Protein AF-A0A6G5RGS6-F1 (afdb_monomer_lite)

Radius of gyration: 11.72 Å; chains: 1; bounding box: 32×31×20 Å

Organism: NCBI:txid67305

Sequence (77 aa):
MNPTKTTYDQVHDVLVEVGLEPSEITSEAALRADLGVDSAELVEIVTGLAPGSKVDGKALKSVVTVADLVVFLDNLA

InterPro domains:
  IPR036736 ACP-like superfamily [G3DSA:1.10.1200.10] (4-77)
  IPR036736 ACP-like superfamily [SSF47336] (5-76)

Secondary structure (DSSP, 8-state):
------HHHHHHHHHHHTT--TTT--TT-BTTTTS---HHHHHHHHHHHSTT----TTGGGG--BHHHHHHHHHTT-

Foldseek 3Di:
DPDPDALLNLLLVLLVVVPFDSVQQDQARFCCPRRVQDLVNLVVSLCVSPPPFPDDSVQCVVQTGSNSSSVVSVVRD

pLDDT: mean 87.67, std 11.14, range [37.72, 97.0]

Structure (mmCIF, N/CA/C/O backbone):
data_AF-A0A6G5RGS6-F1
#
_entry.id   AF-A0A6G5RGS6-F1
#
loop_
_atom_site.group_PDB
_atom_site.id
_atom_site.type_symbol
_atom_site.label_atom_id
_atom_site.label_alt_id
_atom_site.label_comp_id
_atom_site.label_asym_id
_atom_site.label_entity_id
_atom_site.label_seq_id
_atom_site.pdbx_PDB_ins_code
_atom_site.Cartn_x
_atom_site.Cartn_y
_atom_site.Cartn_z
_atom_site.occupancy
_atom_site.B_iso_or_equiv
_atom_site.auth_seq_id
_atom_site.auth_comp_id
_atom_site.auth_asym_id
_atom_site.auth_atom_id
_atom_site.pdbx_PDB_model_num
ATOM 1 N N . MET A 1 1 ? -19.311 -19.351 6.535 1.00 37.72 1 MET A N 1
ATOM 2 C CA . MET A 1 1 ? -18.631 -19.348 5.226 1.00 37.72 1 MET A CA 1
ATOM 3 C C . MET A 1 1 ? -17.808 -18.080 5.195 1.00 37.72 1 MET A C 1
ATOM 5 O O . MET A 1 1 ? -18.413 -17.021 5.151 1.00 37.72 1 MET A O 1
ATOM 9 N N . ASN A 1 2 ? -16.484 -18.159 5.328 1.00 41.97 2 ASN A N 1
ATOM 10 C C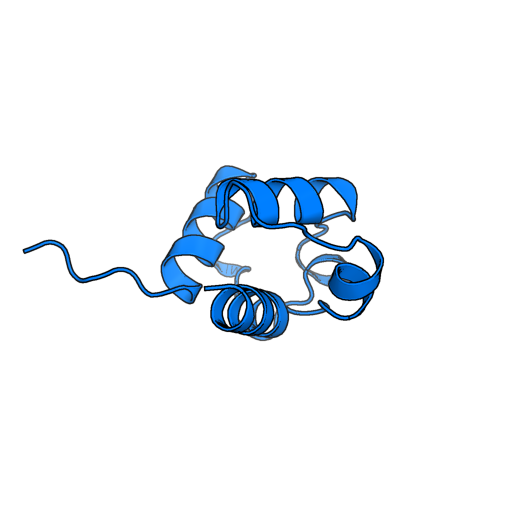A . ASN A 1 2 ? -15.660 -16.986 5.043 1.00 41.97 2 ASN A CA 1
ATOM 11 C C . ASN A 1 2 ? -15.526 -16.944 3.519 1.00 41.97 2 ASN A C 1
ATOM 13 O O . ASN A 1 2 ? -14.980 -17.905 2.973 1.00 41.97 2 ASN A O 1
ATOM 17 N N . PRO A 1 3 ? -16.081 -15.940 2.817 1.00 52.50 3 PRO A N 1
ATOM 18 C CA . PRO A 1 3 ? -15.732 -15.754 1.419 1.00 52.50 3 PRO A CA 1
ATOM 19 C C . PRO A 1 3 ? -14.214 -15.572 1.376 1.00 52.50 3 PRO A C 1
ATOM 21 O O . PRO A 1 3 ? -13.652 -14.837 2.188 1.00 52.50 3 PRO A O 1
ATOM 24 N N . THR A 1 4 ? -13.541 -16.326 0.516 1.00 64.06 4 THR A N 1
ATOM 25 C CA . THR A 1 4 ? -12.104 -16.189 0.289 1.00 64.06 4 THR A CA 1
ATOM 26 C C . THR A 1 4 ? -11.862 -14.737 -0.121 1.00 64.06 4 THR A C 1
ATOM 28 O O . THR A 1 4 ? -12.307 -14.339 -1.195 1.00 64.06 4 THR A O 1
ATOM 31 N N . LYS A 1 5 ? -11.271 -13.924 0.766 1.00 77.88 5 LYS A N 1
ATOM 32 C CA . LYS A 1 5 ? -10.957 -12.521 0.467 1.00 77.88 5 LYS A CA 1
ATOM 33 C C . LYS A 1 5 ? -10.044 -12.473 -0.753 1.00 77.88 5 LYS A C 1
ATOM 35 O O . LYS A 1 5 ? -9.112 -13.271 -0.848 1.00 77.88 5 LYS A O 1
ATOM 40 N N . THR A 1 6 ? -10.338 -11.568 -1.677 1.00 89.75 6 THR A N 1
ATOM 41 C CA . THR A 1 6 ? -9.473 -11.304 -2.828 1.00 89.75 6 THR A CA 1
ATOM 42 C C . THR A 1 6 ? -8.245 -10.507 -2.388 1.00 89.75 6 THR A C 1
ATOM 44 O O . THR A 1 6 ? -8.261 -9.870 -1.334 1.00 89.75 6 THR A O 1
ATOM 47 N N . THR A 1 7 ? -7.192 -10.494 -3.203 1.00 91.44 7 THR A N 1
ATOM 48 C CA . THR A 1 7 ? -6.013 -9.645 -2.968 1.00 91.44 7 THR A CA 1
ATOM 49 C C . THR A 1 7 ? -6.398 -8.170 -2.867 1.00 91.44 7 THR A C 1
ATOM 51 O O . THR A 1 7 ? -5.869 -7.453 -2.024 1.00 91.44 7 THR A O 1
ATOM 54 N N . TYR A 1 8 ? -7.382 -7.723 -3.659 1.00 93.12 8 TYR A N 1
ATOM 55 C CA . TYR A 1 8 ? -7.933 -6.373 -3.540 1.00 93.12 8 TYR A CA 1
ATOM 56 C C . TYR A 1 8 ? -8.552 -6.124 -2.163 1.00 93.12 8 TYR A C 1
ATOM 58 O O . TYR A 1 8 ? -8.246 -5.105 -1.555 1.00 93.12 8 TYR A O 1
ATOM 66 N N . ASP A 1 9 ? -9.369 -7.050 -1.646 1.00 93.44 9 ASP A N 1
ATOM 67 C CA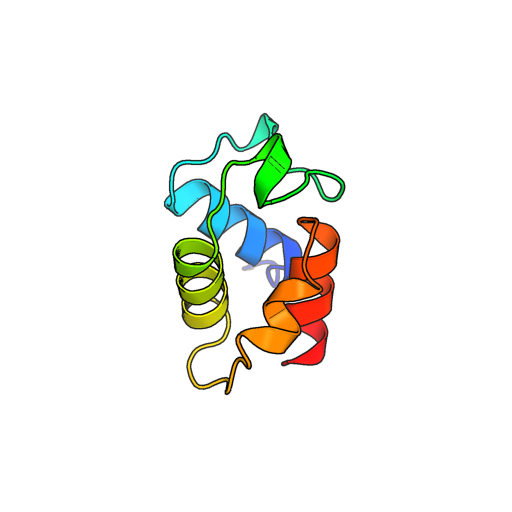 . ASP A 1 9 ? -9.977 -6.894 -0.317 1.00 93.44 9 ASP A CA 1
ATOM 68 C C . ASP A 1 9 ? -8.901 -6.777 0.768 1.00 93.44 9 ASP A C 1
ATOM 70 O O . ASP A 1 9 ? -8.990 -5.919 1.637 1.00 93.44 9 ASP A O 1
ATOM 74 N N . GLN A 1 10 ? -7.847 -7.595 0.685 1.00 92.50 10 GLN A N 1
ATOM 75 C CA . GLN A 1 10 ? -6.730 -7.547 1.632 1.00 92.50 10 GLN A CA 1
ATOM 76 C C . GLN A 1 10 ? -5.958 -6.225 1.547 1.00 92.50 10 GLN A C 1
ATOM 78 O O . GLN A 1 10 ? -5.669 -5.621 2.577 1.00 92.50 10 GLN A O 1
ATOM 83 N N . VAL A 1 11 ? -5.646 -5.761 0.331 1.00 93.56 11 VAL A N 1
ATOM 84 C CA . VAL A 1 11 ? -5.002 -4.458 0.106 1.00 93.56 11 VAL A CA 1
ATOM 85 C C . VAL A 1 11 ? -5.865 -3.336 0.664 1.00 93.56 11 VAL A C 1
ATOM 87 O O . VAL A 1 11 ? -5.359 -2.484 1.388 1.00 93.56 11 VAL A O 1
ATOM 90 N N . HIS A 1 12 ? -7.160 -3.349 0.359 1.00 94.38 12 HIS A N 1
ATOM 91 C CA . HIS A 1 12 ? -8.103 -2.354 0.843 1.00 94.38 12 HIS A CA 1
ATOM 92 C C . HIS A 1 12 ? -8.137 -2.326 2.374 1.00 94.38 12 HIS A C 1
ATOM 94 O O . HIS A 1 12 ? -8.013 -1.258 2.961 1.00 94.38 12 HIS A O 1
ATOM 100 N N . ASP A 1 13 ? -8.256 -3.480 3.032 1.00 93.38 13 ASP A N 1
ATOM 101 C CA . ASP A 1 13 ? -8.290 -3.541 4.494 1.00 93.38 13 ASP A CA 1
ATOM 102 C C . ASP A 1 13 ? -7.022 -2.966 5.128 1.00 93.38 13 ASP A C 1
ATOM 104 O O . ASP A 1 13 ? -7.124 -2.146 6.034 1.00 93.38 13 ASP A O 1
ATOM 108 N N . VAL A 1 14 ? -5.840 -3.333 4.624 1.00 92.69 14 VAL A N 1
ATOM 109 C CA . VAL A 1 14 ? -4.569 -2.822 5.161 1.00 92.69 14 VAL A CA 1
ATOM 110 C C . VAL A 1 14 ? -4.433 -1.317 4.929 1.00 92.69 14 VAL A C 1
ATOM 112 O O . VAL A 1 14 ? -3.973 -0.602 5.816 1.00 92.69 14 VAL A O 1
ATOM 115 N N . LEU A 1 15 ? -4.868 -0.813 3.770 1.00 92.50 15 LEU A N 1
ATOM 116 C CA . LEU A 1 15 ? -4.897 0.625 3.483 1.00 92.50 15 LEU A CA 1
ATOM 117 C C . LEU A 1 15 ? -5.839 1.380 4.442 1.00 92.50 15 LEU A C 1
ATOM 119 O O . LEU A 1 15 ? -5.507 2.468 4.908 1.00 92.50 15 LEU A O 1
ATOM 123 N N . VAL A 1 16 ? -6.979 0.792 4.807 1.00 93.94 16 VAL A N 1
ATOM 124 C CA . VAL A 1 16 ? -7.863 1.353 5.842 1.00 93.94 16 VAL A CA 1
ATOM 125 C C . VAL A 1 16 ? -7.212 1.288 7.229 1.00 93.94 16 VAL A C 1
ATOM 127 O O . VAL A 1 16 ? -7.323 2.237 8.003 1.00 93.94 16 VAL A O 1
ATOM 130 N N . GLU A 1 17 ? -6.501 0.206 7.556 1.00 90.94 17 GLU A N 1
ATOM 131 C CA . GLU A 1 17 ? -5.810 0.046 8.845 1.00 90.94 17 GLU A CA 1
ATOM 132 C C . GLU A 1 17 ? -4.680 1.063 9.058 1.00 90.94 17 GLU A C 1
ATOM 134 O O . GLU A 1 17 ? -4.458 1.486 10.194 1.00 90.94 17 GLU A O 1
ATOM 139 N N . VAL A 1 18 ? -4.004 1.504 7.990 1.00 87.50 18 VAL A N 1
ATOM 140 C CA . VAL A 1 18 ? -3.009 2.595 8.065 1.00 87.50 18 VAL A CA 1
ATOM 141 C C . VAL A 1 18 ? -3.645 3.989 8.158 1.00 87.50 18 VAL A C 1
ATOM 143 O O . VAL A 1 18 ? -2.939 4.969 8.381 1.00 87.50 18 VAL A O 1
ATOM 146 N N . GLY A 1 19 ? -4.976 4.084 8.069 1.00 89.19 19 GLY A N 1
ATOM 147 C CA . GLY A 1 19 ? -5.731 5.315 8.305 1.00 89.19 19 GLY A CA 1
ATOM 148 C C . GLY A 1 19 ? -6.188 6.050 7.047 1.00 89.19 19 GLY A C 1
ATOM 149 O O . GLY A 1 19 ? -6.507 7.234 7.138 1.00 89.19 19 GLY A O 1
ATOM 150 N N . LEU A 1 20 ? -6.227 5.382 5.890 1.00 91.38 20 LEU A N 1
ATOM 151 C CA . LEU A 1 20 ? -6.787 5.957 4.665 1.00 91.38 20 LEU A CA 1
ATOM 152 C C . LEU A 1 20 ? -8.310 5.831 4.636 1.00 91.38 20 LEU A C 1
ATOM 154 O O . LEU A 1 20 ? -8.885 4.847 5.109 1.00 91.38 20 LEU A O 1
ATOM 158 N N . GLU A 1 21 ? -8.969 6.819 4.034 1.00 94.06 21 GLU A N 1
ATOM 159 C CA . GLU A 1 21 ? -10.423 6.827 3.915 1.00 94.06 21 GLU A CA 1
ATOM 160 C C . GLU A 1 21 ? -10.895 5.744 2.925 1.00 94.06 21 GLU A C 1
ATOM 162 O O . GLU A 1 21 ? -10.520 5.778 1.749 1.00 94.06 21 GLU A O 1
ATOM 167 N N . PRO A 1 22 ? -11.779 4.809 3.335 1.00 94.00 22 PRO A N 1
ATOM 168 C CA . PRO A 1 22 ? -12.255 3.723 2.472 1.00 94.00 22 PRO A CA 1
ATOM 169 C C . PRO A 1 22 ? -12.877 4.202 1.156 1.00 94.00 22 PRO A C 1
ATOM 171 O O . PRO A 1 22 ? -12.799 3.523 0.138 1.00 94.00 22 PRO A O 1
ATOM 174 N N . SER A 1 23 ? -13.504 5.383 1.163 1.00 94.06 23 SER A N 1
ATOM 175 C CA . SER A 1 23 ? -14.101 5.975 -0.037 1.00 94.06 23 SER A CA 1
ATOM 176 C C . SER A 1 23 ? -13.078 6.501 -1.046 1.00 94.06 23 SER A C 1
ATOM 178 O O . SER A 1 23 ? -13.435 6.691 -2.206 1.00 94.06 23 SER A O 1
ATOM 180 N N . GLU A 1 24 ? -11.842 6.763 -0.619 1.00 94.00 24 GLU A N 1
ATOM 181 C CA . GLU A 1 24 ? -10.753 7.236 -1.484 1.00 94.00 24 GLU A CA 1
ATOM 182 C C . GLU A 1 24 ? -9.946 6.068 -2.073 1.00 94.00 24 GLU A C 1
ATOM 184 O O . GLU A 1 24 ? -9.342 6.201 -3.141 1.00 94.00 24 GLU A O 1
ATOM 189 N N . ILE A 1 25 ? -9.989 4.894 -1.432 1.00 95.25 25 ILE A N 1
ATOM 190 C CA . ILE A 1 25 ? -9.318 3.675 -1.894 1.00 95.25 25 ILE A CA 1
ATOM 191 C C . ILE A 1 25 ? -10.085 3.087 -3.083 1.00 95.25 25 ILE A C 1
ATOM 193 O O . ILE A 1 25 ? -10.997 2.269 -2.953 1.00 95.25 25 ILE A O 1
ATOM 197 N N . THR A 1 26 ? -9.679 3.500 -4.278 1.00 95.75 26 THR A N 1
ATOM 198 C CA . THR A 1 26 ? -10.182 2.973 -5.549 1.00 95.75 26 THR A CA 1
ATOM 199 C C . THR A 1 26 ? -9.047 2.332 -6.335 1.00 95.75 26 THR A C 1
ATOM 201 O O . THR A 1 26 ? -7.887 2.688 -6.151 1.00 95.75 26 THR A O 1
ATOM 204 N N . SER A 1 27 ? -9.353 1.405 -7.247 1.00 94.31 27 SER A N 1
ATOM 205 C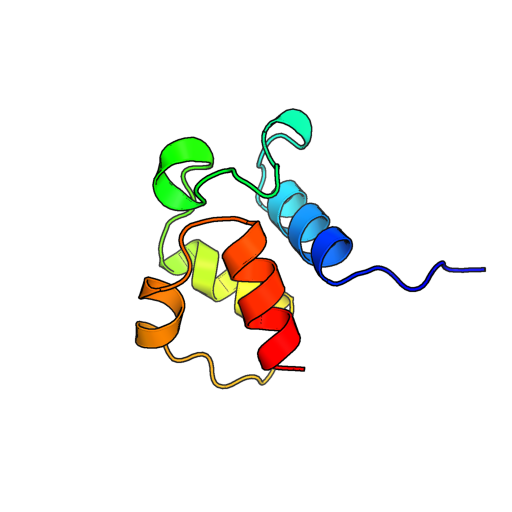 CA . SER A 1 27 ? -8.329 0.735 -8.064 1.00 94.31 27 SER A CA 1
ATOM 206 C C . SER A 1 27 ? -7.453 1.715 -8.860 1.00 94.31 27 SER A C 1
ATOM 208 O O . SER A 1 27 ? -6.274 1.447 -9.068 1.00 94.31 27 SER A O 1
ATOM 210 N N . GLU A 1 28 ? -8.013 2.847 -9.286 1.00 95.94 28 GLU A N 1
ATOM 211 C CA . GLU A 1 28 ? -7.312 3.869 -10.072 1.00 95.94 28 GLU A CA 1
ATOM 212 C C . GLU A 1 28 ? -6.558 4.888 -9.206 1.00 95.94 28 GLU A C 1
ATOM 214 O O . GLU A 1 28 ? -5.713 5.611 -9.734 1.00 95.94 28 GLU A O 1
ATOM 219 N N . ALA A 1 29 ? -6.825 4.937 -7.894 1.00 96.62 29 ALA A N 1
ATOM 220 C CA . ALA A 1 29 ? -6.178 5.882 -6.992 1.00 96.62 29 ALA A CA 1
ATOM 221 C C . ALA A 1 29 ? -4.663 5.660 -6.976 1.00 96.62 29 ALA A C 1
ATOM 223 O O . ALA A 1 29 ? -4.171 4.545 -6.761 1.00 96.62 29 ALA A O 1
ATOM 224 N N . ALA A 1 30 ? -3.914 6.738 -7.183 1.00 96.12 30 ALA A N 1
ATOM 225 C CA . ALA A 1 30 ? -2.471 6.742 -7.071 1.00 96.12 30 ALA A CA 1
ATOM 226 C C . ALA A 1 30 ? -2.064 6.706 -5.593 1.00 96.12 30 ALA A C 1
ATOM 228 O O . ALA A 1 30 ? -2.368 7.619 -4.827 1.00 96.12 30 ALA A O 1
ATOM 229 N N . LEU A 1 31 ? -1.289 5.694 -5.203 1.00 94.31 31 LEU A N 1
ATOM 230 C CA . LEU A 1 31 ? -0.873 5.471 -3.814 1.00 94.31 31 LEU A CA 1
ATOM 231 C C . LEU A 1 31 ? -0.178 6.704 -3.229 1.00 94.31 31 LEU A C 1
ATOM 233 O O . LEU A 1 31 ? -0.500 7.134 -2.135 1.00 94.31 31 LEU A O 1
ATOM 237 N N . ARG A 1 32 ? 0.737 7.317 -3.987 1.00 92.88 32 ARG A N 1
ATOM 238 C CA . ARG A 1 32 ? 1.501 8.492 -3.531 1.00 92.88 32 ARG A CA 1
ATOM 239 C C . ARG A 1 32 ? 0.780 9.814 -3.745 1.00 92.88 32 ARG A C 1
ATOM 241 O O . ARG A 1 32 ? 0.913 10.714 -2.927 1.00 92.88 32 ARG A O 1
ATOM 248 N N . ALA A 1 33 ? 0.129 9.968 -4.896 1.00 93.75 33 ALA A N 1
ATOM 249 C CA . ALA A 1 33 ? -0.404 11.263 -5.312 1.00 93.75 33 ALA A CA 1
ATOM 250 C C . ALA A 1 33 ? -1.803 11.524 -4.744 1.00 93.75 33 ALA A C 1
ATOM 252 O O . ALA A 1 33 ? -2.078 12.660 -4.371 1.00 93.75 33 ALA A O 1
ATOM 253 N N . ASP A 1 34 ? -2.632 10.483 -4.641 1.00 95.12 34 ASP A N 1
ATOM 254 C CA . ASP A 1 34 ? -4.010 10.595 -4.161 1.00 95.12 34 ASP A CA 1
ATOM 255 C C . ASP A 1 34 ? -4.118 10.148 -2.699 1.00 95.12 34 ASP A C 1
ATOM 257 O O . ASP A 1 34 ? -4.710 10.852 -1.891 1.00 95.12 34 ASP A O 1
ATOM 261 N N . LEU A 1 35 ? -3.494 9.019 -2.339 1.00 93.62 35 LEU A N 1
ATOM 262 C CA . LEU A 1 35 ? -3.590 8.445 -0.987 1.00 93.62 35 LEU A CA 1
ATOM 263 C C . LEU A 1 35 ? -2.455 8.881 -0.045 1.00 93.62 35 LEU A C 1
ATOM 265 O O . LEU A 1 35 ? -2.486 8.571 1.138 1.00 93.62 35 LEU A O 1
ATOM 269 N N . GLY A 1 36 ? -1.437 9.587 -0.544 1.00 92.62 36 GLY A N 1
ATOM 270 C CA . GLY A 1 36 ? -0.327 10.079 0.279 1.00 92.62 36 GLY A CA 1
ATOM 271 C C . GLY A 1 36 ? 0.614 9.004 0.844 1.00 92.62 36 GLY A C 1
ATOM 272 O O . GLY A 1 36 ? 1.472 9.347 1.648 1.00 92.62 36 GLY A O 1
ATOM 273 N N . VAL A 1 37 ? 0.499 7.750 0.397 1.00 92.56 37 VAL A N 1
ATOM 274 C CA . VAL A 1 37 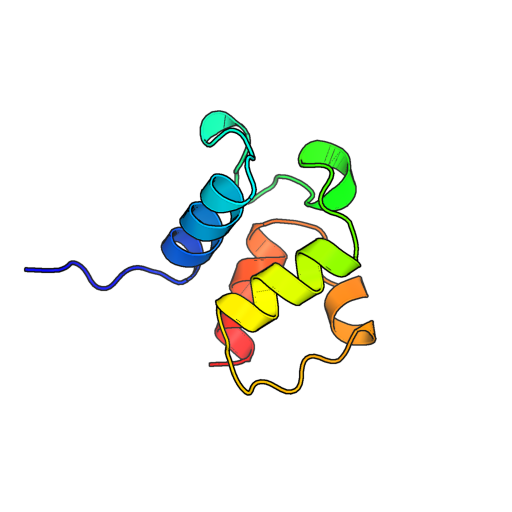? 1.320 6.614 0.840 1.00 92.56 37 VAL A CA 1
ATOM 275 C C . VAL A 1 37 ? 2.765 6.810 0.404 1.00 92.56 37 VAL A C 1
ATOM 277 O O . VAL A 1 37 ? 3.071 6.845 -0.794 1.00 92.56 37 VAL A O 1
ATOM 280 N N . ASP A 1 38 ? 3.679 6.895 1.360 1.00 90.69 38 ASP A N 1
ATOM 281 C CA . ASP A 1 38 ? 5.100 7.035 1.092 1.00 90.69 38 ASP A CA 1
ATOM 282 C C . ASP A 1 38 ? 5.781 5.692 0.738 1.00 90.69 38 ASP A C 1
ATOM 284 O O . ASP A 1 38 ? 5.180 4.617 0.670 1.00 90.69 38 ASP A O 1
ATOM 288 N N . SER A 1 39 ? 7.076 5.735 0.408 1.00 87.62 39 SER A N 1
ATOM 289 C CA . SER A 1 39 ? 7.815 4.520 0.038 1.00 87.62 39 SER A CA 1
ATOM 290 C C . SER A 1 39 ? 8.074 3.559 1.201 1.00 87.62 39 SER A C 1
ATOM 292 O O . SER A 1 39 ? 8.287 2.378 0.941 1.00 87.62 39 SER A O 1
ATOM 294 N N . ALA A 1 40 ? 8.127 4.051 2.440 1.00 88.38 40 ALA A N 1
ATOM 295 C CA . ALA A 1 40 ? 8.302 3.222 3.628 1.00 88.38 40 ALA A CA 1
ATOM 296 C C . ALA A 1 40 ? 6.977 2.539 3.996 1.00 88.38 40 ALA A C 1
ATOM 298 O O . ALA A 1 40 ? 6.960 1.321 4.154 1.00 88.38 40 ALA A O 1
ATOM 299 N N . GLU A 1 41 ? 5.871 3.282 3.989 1.00 90.25 41 GLU A N 1
ATOM 300 C CA . GLU A 1 41 ? 4.514 2.764 4.183 1.00 90.25 41 GLU A CA 1
ATOM 301 C C . GLU A 1 41 ? 4.185 1.690 3.144 1.00 90.25 41 GLU A C 1
ATOM 303 O O . GLU A 1 41 ? 3.721 0.608 3.492 1.00 90.25 41 GLU A O 1
ATOM 308 N N . LEU A 1 42 ? 4.522 1.913 1.867 1.00 90.44 42 LEU A N 1
ATOM 309 C CA . LEU A 1 42 ? 4.316 0.905 0.822 1.00 90.44 42 LEU A CA 1
ATOM 310 C C . LEU A 1 42 ? 5.092 -0.397 1.091 1.00 90.44 42 LEU A C 1
ATOM 312 O O . LEU A 1 42 ? 4.591 -1.486 0.812 1.00 90.44 42 LEU A O 1
ATOM 316 N N . VAL A 1 43 ? 6.312 -0.304 1.630 1.00 89.19 43 VAL A N 1
ATOM 317 C CA . VAL A 1 43 ? 7.097 -1.486 2.022 1.00 89.19 43 VAL A CA 1
ATOM 318 C C . VAL A 1 43 ? 6.430 -2.211 3.188 1.00 89.19 43 VAL A C 1
ATOM 320 O O . VAL A 1 43 ? 6.360 -3.442 3.166 1.00 89.19 43 VAL A O 1
ATOM 323 N N . GLU A 1 44 ? 5.931 -1.480 4.184 1.00 88.44 44 GLU A N 1
ATOM 324 C CA . GLU A 1 44 ? 5.228 -2.052 5.336 1.00 88.44 44 GLU A CA 1
ATOM 325 C C . GLU A 1 44 ? 3.932 -2.754 4.919 1.00 88.44 44 GLU A C 1
ATOM 327 O O . GLU A 1 44 ? 3.732 -3.912 5.287 1.00 88.44 44 GLU A O 1
ATOM 332 N N . ILE A 1 45 ? 3.118 -2.120 4.069 1.00 90.69 45 ILE A N 1
ATOM 333 C CA . ILE A 1 45 ? 1.875 -2.682 3.518 1.00 90.69 45 ILE A CA 1
ATOM 334 C C . ILE A 1 45 ? 2.159 -4.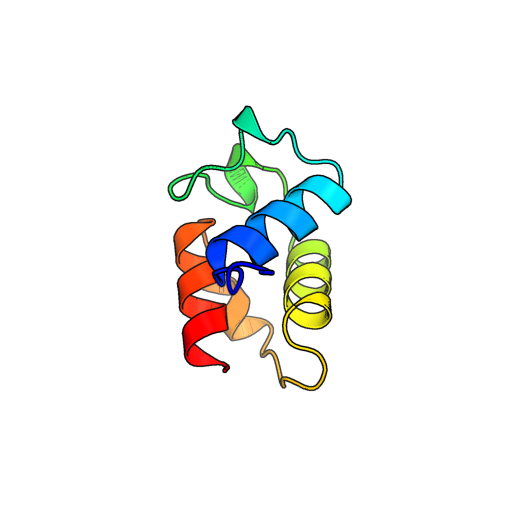005 2.798 1.00 90.69 45 ILE A C 1
ATOM 336 O O . ILE A 1 45 ? 1.560 -5.036 3.109 1.00 90.69 45 ILE A O 1
ATOM 340 N N . VAL A 1 46 ? 3.115 -4.011 1.863 1.00 90.25 46 VAL A N 1
ATOM 341 C CA . VAL A 1 46 ? 3.459 -5.218 1.094 1.00 90.25 46 VAL A CA 1
ATOM 342 C C . VAL A 1 46 ? 4.036 -6.306 2.003 1.00 90.25 46 VAL A C 1
ATOM 344 O O . VAL A 1 46 ? 3.716 -7.480 1.831 1.00 90.25 46 VAL A O 1
ATOM 347 N N . THR A 1 47 ? 4.860 -5.942 2.988 1.00 87.38 47 THR A N 1
ATOM 348 C CA . THR A 1 47 ? 5.434 -6.905 3.944 1.00 87.38 47 THR A CA 1
ATOM 349 C C . THR A 1 47 ? 4.361 -7.508 4.853 1.00 87.38 47 THR A C 1
ATOM 351 O O . THR A 1 47 ? 4.440 -8.694 5.172 1.00 87.38 47 THR A O 1
ATOM 354 N N . GLY A 1 48 ? 3.355 -6.723 5.249 1.00 87.94 48 GLY A N 1
ATOM 355 C CA . GLY A 1 48 ? 2.211 -7.192 6.030 1.00 87.94 48 GLY A CA 1
ATOM 356 C C . GLY A 1 48 ? 1.310 -8.146 5.246 1.00 87.94 48 GLY A C 1
ATOM 357 O O . GLY A 1 48 ? 0.859 -9.153 5.790 1.00 87.94 48 GLY A O 1
ATOM 358 N N . LEU A 1 49 ? 1.104 -7.870 3.957 1.00 88.56 49 LEU A N 1
ATOM 359 C CA . LEU A 1 49 ? 0.280 -8.689 3.066 1.00 88.56 49 LEU A CA 1
ATOM 360 C C . LEU A 1 49 ? 0.984 -9.971 2.601 1.00 88.56 49 LEU A C 1
ATOM 362 O O . LEU A 1 49 ? 0.347 -11.015 2.479 1.00 88.56 49 LEU A O 1
ATOM 366 N N . ALA A 1 50 ? 2.297 -9.912 2.368 1.00 86.19 50 ALA A N 1
ATOM 367 C CA . ALA A 1 50 ? 3.092 -11.019 1.844 1.00 86.19 50 ALA A CA 1
ATOM 368 C C . ALA A 1 50 ? 4.346 -11.284 2.709 1.00 86.19 50 ALA A C 1
ATOM 370 O O . ALA A 1 50 ? 5.482 -11.119 2.238 1.00 86.19 50 ALA A O 1
ATOM 371 N N . PRO A 1 51 ? 4.177 -11.711 3.976 1.00 81.50 51 PRO A N 1
ATOM 372 C CA . PRO A 1 51 ? 5.284 -11.901 4.906 1.00 81.50 51 PRO A CA 1
ATOM 373 C C . PRO A 1 51 ? 6.264 -12.970 4.404 1.00 81.50 51 PRO A C 1
ATOM 375 O O . PRO A 1 51 ? 5.881 -14.084 4.054 1.00 81.50 51 PRO A O 1
ATOM 378 N N . GLY A 1 52 ? 7.557 -12.635 4.385 1.00 77.62 52 GLY A N 1
ATOM 379 C CA . GLY A 1 52 ? 8.622 -13.520 3.892 1.00 77.62 52 GLY A CA 1
ATOM 380 C C . GLY A 1 52 ? 8.944 -13.369 2.402 1.00 77.62 52 GLY A C 1
ATOM 381 O O . GLY A 1 52 ? 9.935 -13.938 1.936 1.00 77.62 52 GLY A O 1
ATOM 382 N N . SER A 1 53 ? 8.179 -12.558 1.668 1.00 78.19 53 SER A N 1
ATOM 383 C CA . SER A 1 53 ? 8.497 -12.204 0.285 1.00 78.19 53 SER A CA 1
ATOM 384 C C . SER A 1 53 ? 9.721 -11.294 0.229 1.00 78.19 53 SER A C 1
ATOM 386 O O . SER A 1 53 ? 9.843 -10.329 0.985 1.00 78.19 53 SER A O 1
ATOM 388 N N . LYS A 1 54 ? 10.647 -11.570 -0.695 1.00 73.44 54 LYS A N 1
ATOM 389 C CA . LYS A 1 54 ? 11.763 -10.660 -0.983 1.00 73.44 54 LYS A CA 1
ATOM 390 C C . LYS A 1 54 ? 11.271 -9.537 -1.885 1.00 73.44 54 LYS A C 1
ATOM 392 O O . LYS A 1 54 ? 11.389 -9.613 -3.104 1.00 73.44 54 LYS A O 1
ATOM 397 N N . VAL A 1 55 ? 10.714 -8.503 -1.272 1.00 78.75 55 VAL A N 1
ATOM 398 C CA . VAL A 1 55 ? 10.285 -7.302 -1.984 1.00 78.75 55 VAL A CA 1
ATOM 399 C C . VAL A 1 55 ? 11.520 -6.479 -2.352 1.00 78.75 55 VAL A C 1
ATOM 401 O O . VAL A 1 55 ? 12.226 -5.973 -1.481 1.00 78.75 55 VAL A O 1
ATOM 404 N N . ASP A 1 56 ? 11.808 -6.349 -3.648 1.00 79.06 56 ASP A N 1
ATOM 405 C CA . ASP A 1 56 ? 12.809 -5.395 -4.126 1.00 79.06 56 ASP A CA 1
ATOM 406 C C . ASP A 1 56 ? 12.186 -3.992 -4.129 1.00 79.06 56 ASP A C 1
ATOM 408 O O . ASP A 1 56 ? 11.221 -3.727 -4.850 1.00 79.06 56 ASP A O 1
ATOM 412 N N . GLY A 1 57 ? 12.758 -3.064 -3.359 1.00 76.44 57 GLY A N 1
ATOM 413 C CA . GLY A 1 57 ? 12.316 -1.668 -3.333 1.00 76.44 57 GLY A CA 1
ATOM 414 C C . GLY A 1 57 ? 12.360 -0.988 -4.708 1.00 76.44 57 GLY A C 1
ATOM 415 O O . GLY A 1 57 ? 11.660 -0.003 -4.931 1.00 76.44 57 GLY A O 1
ATOM 416 N N . LYS A 1 58 ? 13.138 -1.510 -5.667 1.00 81.75 58 LYS A N 1
ATOM 417 C CA . LYS A 1 58 ? 13.097 -1.071 -7.066 1.00 81.75 58 LYS A CA 1
ATOM 418 C C . LYS A 1 58 ? 11.810 -1.503 -7.770 1.00 81.75 58 LYS A C 1
ATOM 420 O O . LYS A 1 58 ? 11.293 -0.716 -8.557 1.00 81.75 58 LYS A O 1
ATOM 425 N N . ALA A 1 59 ? 11.289 -2.695 -7.483 1.00 85.25 59 ALA A N 1
ATOM 426 C CA . ALA A 1 59 ? 10.036 -3.182 -8.059 1.00 85.25 59 ALA A CA 1
ATOM 427 C C . ALA A 1 59 ? 8.833 -2.369 -7.548 1.00 85.25 59 ALA A C 1
ATOM 429 O O . ALA A 1 59 ? 7.957 -2.008 -8.327 1.00 85.25 59 ALA A O 1
ATOM 430 N N . LEU A 1 60 ? 8.868 -1.938 -6.282 1.00 87.38 60 LEU A N 1
ATOM 431 C CA . LEU A 1 60 ? 7.861 -1.033 -5.710 1.00 87.38 60 LEU A CA 1
ATOM 432 C C . LEU A 1 60 ? 7.843 0.368 -6.339 1.00 87.38 60 LEU A C 1
ATOM 434 O O . LEU A 1 60 ? 6.884 1.115 -6.165 1.00 87.38 60 LEU A O 1
ATOM 438 N N . LYS A 1 61 ? 8.883 0.773 -7.080 1.00 87.38 61 LYS A N 1
ATOM 439 C CA . LYS A 1 61 ? 8.852 2.049 -7.818 1.00 87.38 61 LYS A CA 1
ATOM 440 C C . LYS A 1 61 ? 7.900 2.011 -9.008 1.00 87.38 61 LYS A C 1
ATOM 442 O O . LYS A 1 61 ? 7.471 3.073 -9.444 1.00 87.38 61 LYS A O 1
ATOM 447 N N . SER A 1 62 ? 7.618 0.818 -9.525 1.00 88.88 62 SER A N 1
ATOM 448 C CA . SER A 1 62 ? 6.693 0.589 -10.634 1.00 88.88 62 SER A CA 1
ATOM 449 C C . SER A 1 62 ? 5.234 0.524 -10.183 1.00 88.88 62 SER A C 1
ATOM 451 O O . SER A 1 62 ? 4.350 0.591 -11.026 1.00 88.88 62 SER A O 1
ATOM 453 N N . VAL A 1 63 ? 4.991 0.404 -8.876 1.00 94.06 63 VAL A N 1
ATOM 454 C CA . VAL A 1 63 ? 3.658 0.376 -8.276 1.00 94.06 63 VAL A CA 1
ATOM 455 C C . VAL A 1 63 ? 3.203 1.819 -8.055 1.00 94.06 63 VAL A C 1
ATOM 457 O O . VAL A 1 63 ? 3.763 2.527 -7.213 1.00 94.06 63 VAL A O 1
ATOM 460 N N . VAL A 1 64 ? 2.237 2.276 -8.857 1.00 95.38 64 VAL A N 1
ATOM 461 C CA . VAL A 1 64 ? 1.747 3.663 -8.836 1.00 95.38 64 VAL A CA 1
ATOM 462 C C . VAL A 1 64 ? 0.340 3.733 -8.255 1.00 95.38 64 VAL A C 1
ATOM 464 O O . VAL A 1 64 ? 0.079 4.599 -7.422 1.00 95.38 64 VAL A O 1
ATOM 467 N N . THR A 1 65 ? -0.539 2.822 -8.662 1.00 97.00 65 THR A N 1
ATOM 468 C CA . THR A 1 65 ? -1.954 2.780 -8.270 1.00 97.00 65 THR A CA 1
ATOM 469 C C . THR A 1 65 ? -2.274 1.612 -7.337 1.00 97.00 65 THR A C 1
ATOM 471 O O . THR A 1 65 ? -1.485 0.674 -7.197 1.00 97.00 65 THR A O 1
ATOM 474 N N . VAL A 1 66 ? -3.456 1.637 -6.715 1.00 95.88 66 VAL A N 1
ATOM 475 C CA . VAL A 1 66 ? -3.971 0.498 -5.932 1.00 95.88 66 VAL A CA 1
ATOM 4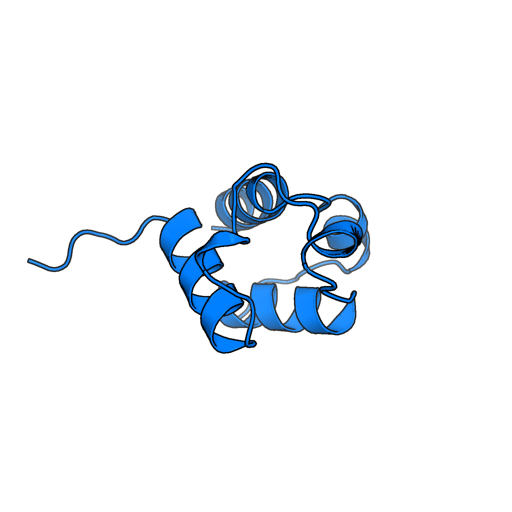76 C C . VAL A 1 66 ? -4.092 -0.756 -6.805 1.00 95.88 66 VAL A C 1
ATOM 478 O O . VAL A 1 66 ? -3.729 -1.844 -6.361 1.00 95.88 66 VAL A O 1
ATOM 481 N N . ALA A 1 67 ? -4.532 -0.627 -8.062 1.00 95.88 67 ALA A N 1
ATOM 482 C CA . ALA A 1 67 ? -4.563 -1.745 -9.003 1.00 95.88 67 ALA A CA 1
ATOM 483 C C . ALA A 1 67 ? -3.165 -2.331 -9.249 1.00 95.88 67 ALA A C 1
ATOM 485 O O . ALA A 1 67 ? -3.009 -3.551 -9.229 1.00 95.88 67 ALA A O 1
ATOM 486 N N . ASP A 1 68 ? -2.144 -1.484 -9.423 1.00 95.69 68 ASP A N 1
ATOM 487 C CA . ASP A 1 68 ? -0.765 -1.955 -9.599 1.00 95.69 68 ASP A CA 1
ATOM 488 C C . ASP A 1 68 ? -0.274 -2.730 -8.375 1.00 95.69 68 ASP A C 1
ATOM 490 O O . ASP A 1 68 ? 0.434 -3.723 -8.523 1.00 95.69 68 ASP A O 1
ATOM 494 N N . LEU A 1 69 ? -0.652 -2.298 -7.168 1.00 93.75 69 LEU A N 1
ATOM 495 C CA . LEU A 1 69 ? -0.289 -2.979 -5.926 1.00 93.75 69 LEU A CA 1
ATOM 496 C C . LEU A 1 69 ? -0.940 -4.361 -5.838 1.00 93.75 69 LEU A C 1
ATOM 498 O O . LEU A 1 69 ? -0.269 -5.330 -5.487 1.00 93.75 69 LEU A O 1
ATOM 502 N N . VAL A 1 70 ? -2.216 -4.469 -6.205 1.00 94.44 70 VAL A N 1
ATOM 503 C CA . VAL A 1 70 ? -2.922 -5.756 -6.263 1.00 94.44 70 VAL A CA 1
ATOM 504 C C . VAL A 1 70 ? -2.257 -6.693 -7.264 1.00 94.44 70 VAL A C 1
ATOM 506 O O . VAL A 1 70 ? -1.906 -7.812 -6.906 1.00 94.44 70 VAL A O 1
ATOM 509 N N . VAL A 1 71 ? -1.990 -6.217 -8.484 1.00 93.56 71 VAL A N 1
ATOM 510 C CA . VAL A 1 71 ? -1.291 -7.003 -9.514 1.00 93.56 71 VAL A CA 1
ATOM 511 C C . VAL A 1 71 ? 0.109 -7.400 -9.050 1.00 93.56 71 VAL A C 1
ATOM 513 O O . VAL A 1 71 ? 0.570 -8.508 -9.318 1.00 93.56 71 VAL A O 1
ATOM 516 N N . PHE A 1 72 ? 0.814 -6.509 -8.359 1.00 92.38 72 PHE A N 1
ATOM 517 C CA . PHE A 1 72 ? 2.137 -6.794 -7.820 1.00 92.38 72 PHE A CA 1
ATOM 518 C C . PHE A 1 72 ? 2.099 -7.931 -6.790 1.00 92.38 72 PHE A C 1
ATOM 520 O O . PHE A 1 72 ? 2.929 -8.835 -6.861 1.00 92.38 72 PHE A O 1
ATOM 527 N N . LEU A 1 73 ? 1.123 -7.918 -5.880 1.00 90.31 73 LEU A N 1
ATOM 528 C CA . LEU A 1 73 ? 0.931 -8.961 -4.869 1.00 90.31 73 LEU A CA 1
ATOM 529 C C . LEU A 1 73 ? 0.456 -10.285 -5.476 1.00 90.31 73 LEU A C 1
ATOM 531 O O . LEU A 1 73 ? 0.977 -11.334 -5.106 1.00 90.31 73 LEU A O 1
ATOM 535 N N . ASP A 1 74 ? -0.446 -10.245 -6.457 1.00 89.50 74 ASP A N 1
ATOM 536 C CA . ASP A 1 74 ? -0.894 -11.437 -7.189 1.00 89.50 74 ASP A CA 1
ATOM 537 C C . ASP A 1 74 ? 0.260 -12.140 -7.920 1.00 89.50 74 ASP A C 1
ATOM 539 O O . ASP A 1 74 ? 0.256 -13.359 -8.056 1.00 89.50 74 ASP A O 1
ATOM 543 N N . ASN A 1 75 ? 1.269 -11.388 -8.375 1.00 87.62 75 ASN A N 1
ATOM 544 C CA . ASN A 1 75 ? 2.467 -11.948 -9.009 1.00 87.62 75 ASN A CA 1
ATOM 545 C C . ASN A 1 75 ? 3.532 -12.435 -8.007 1.00 87.62 75 ASN A C 1
ATOM 547 O O . ASN A 1 75 ? 4.520 -13.044 -8.425 1.00 87.62 75 ASN A O 1
ATOM 551 N N . LEU A 1 76 ? 3.380 -12.130 -6.714 1.00 80.69 76 LEU A N 1
ATOM 552 C CA . LEU A 1 76 ? 4.260 -12.613 -5.644 1.00 80.69 76 LEU A CA 1
ATOM 553 C C . LEU A 1 76 ? 3.772 -13.931 -5.021 1.00 80.69 76 LEU A C 1
ATOM 555 O O . LEU A 1 76 ? 4.602 -14.653 -4.461 1.00 80.69 76 LEU A O 1
ATOM 559 N N . ALA A 1 77 ? 2.463 -14.196 -5.079 1.00 63.94 77 ALA A N 1
ATOM 560 C CA . ALA A 1 77 ? 1.791 -15.345 -4.465 1.00 63.94 77 ALA A CA 1
ATOM 561 C C . ALA A 1 77 ? 1.942 -16.662 -5.250 1.00 63.94 77 ALA A C 1
ATOM 563 O O . ALA A 1 77 ? 2.092 -16.631 -6.493 1.00 63.94 77 ALA A O 1
#